Protein AF-A0A976II32-F1 (afdb_monomer_lite)

Sequence (101 aa):
MGADDDGDDIPVDDIVGMTNVDEITEYLEIMVVAANESGFPRNMRKAQREVTLHEVDLRRIKLGADPPVKLEPLRVVLVENAVPFLTKSRQYSTLKKEIPR

Structure (mmCIF, N/CA/C/O backbone):
data_AF-A0A976II32-F1
#
_entry.id   AF-A0A976II32-F1
#
loop_
_atom_site.group_PDB
_atom_site.id
_atom_site.type_symbol
_atom_site.label_atom_id
_atom_site.label_alt_id
_atom_site.label_comp_id
_atom_site.label_asym_id
_atom_site.label_entity_id
_atom_site.label_seq_id
_atom_site.pdbx_PDB_ins_code
_atom_site.Cartn_x
_atom_site.Cartn_y
_atom_site.Cartn_z
_atom_site.occupancy
_atom_site.B_iso_or_equiv
_atom_site.auth_seq_id
_atom_site.auth_comp_id
_atom_site.auth_asym_id
_atom_site.auth_atom_id
_atom_site.pdbx_PDB_model_num
ATOM 1 N N . MET A 1 1 ? 37.612 15.405 -10.297 1.00 40.19 1 MET A N 1
ATOM 2 C CA . MET A 1 1 ? 37.200 15.757 -8.924 1.00 40.19 1 MET A CA 1
ATOM 3 C C . MET A 1 1 ? 36.110 16.796 -9.082 1.00 40.19 1 MET A C 1
ATOM 5 O O . MET A 1 1 ? 36.380 17.817 -9.697 1.00 40.19 1 MET A O 1
ATOM 9 N N . GLY A 1 2 ? 34.889 16.459 -8.685 1.00 35.09 2 GLY A N 1
ATOM 10 C CA . GLY A 1 2 ? 33.670 17.214 -8.975 1.00 35.09 2 GLY A CA 1
ATOM 11 C C . GLY A 1 2 ? 32.517 16.226 -8.952 1.00 35.09 2 GLY A C 1
ATOM 12 O O . GLY A 1 2 ? 32.309 15.515 -9.929 1.00 35.09 2 GLY A O 1
ATOM 13 N N . ALA A 1 3 ? 31.950 16.059 -7.763 1.00 50.06 3 ALA A N 1
ATOM 14 C CA . ALA A 1 3 ? 30.787 15.241 -7.493 1.00 50.06 3 ALA A CA 1
ATOM 15 C C . ALA A 1 3 ? 29.568 16.133 -7.701 1.00 50.06 3 ALA A C 1
ATOM 17 O O . ALA A 1 3 ? 29.403 17.077 -6.935 1.00 50.06 3 ALA A O 1
ATOM 18 N N . ASP A 1 4 ? 28.761 15.823 -8.706 1.00 40.47 4 ASP A N 1
ATOM 19 C CA . ASP A 1 4 ? 27.395 16.321 -8.803 1.00 40.47 4 ASP A CA 1
ATOM 20 C C . ASP A 1 4 ? 26.519 15.092 -8.539 1.00 40.47 4 ASP A C 1
ATOM 22 O O . ASP A 1 4 ? 26.114 14.350 -9.433 1.00 40.47 4 ASP A O 1
ATOM 26 N N . ASP A 1 5 ? 26.421 14.780 -7.246 1.00 49.22 5 ASP A N 1
ATOM 27 C CA . ASP A 1 5 ? 25.368 13.946 -6.684 1.00 49.22 5 ASP A CA 1
ATOM 28 C C . ASP A 1 5 ? 24.089 14.772 -6.828 1.00 49.22 5 ASP A C 1
ATOM 30 O O . ASP A 1 5 ? 23.748 15.563 -5.949 1.00 49.22 5 ASP A O 1
ATOM 34 N N . ASP A 1 6 ? 23.450 14.669 -7.997 1.00 45.31 6 ASP A N 1
ATOM 35 C CA . ASP A 1 6 ? 22.078 15.123 -8.221 1.00 45.31 6 ASP A CA 1
ATOM 36 C C . ASP A 1 6 ? 21.167 14.201 -7.402 1.00 45.31 6 ASP A C 1
ATOM 38 O O . ASP A 1 6 ? 20.459 13.344 -7.936 1.00 45.31 6 ASP A O 1
ATOM 42 N N . GLY A 1 7 ? 21.254 14.318 -6.076 1.00 47.19 7 GLY A N 1
ATOM 43 C CA . GLY A 1 7 ? 20.249 13.786 -5.185 1.00 47.19 7 GLY A CA 1
ATOM 44 C C . GLY A 1 7 ? 18.934 14.384 -5.647 1.00 47.19 7 GLY A C 1
ATOM 45 O O . GLY A 1 7 ? 18.744 15.597 -5.556 1.00 47.19 7 GLY A O 1
ATOM 46 N N . ASP A 1 8 ? 18.070 13.545 -6.217 1.00 50.38 8 ASP A N 1
ATOM 47 C CA . ASP A 1 8 ? 16.680 13.888 -6.456 1.00 50.38 8 ASP A CA 1
ATOM 48 C C . ASP A 1 8 ? 16.103 14.229 -5.074 1.00 50.38 8 ASP A C 1
ATOM 50 O O . ASP A 1 8 ? 15.689 13.341 -4.326 1.00 50.38 8 ASP A O 1
ATOM 54 N N . ASP A 1 9 ? 16.171 15.511 -4.705 1.00 54.44 9 ASP A N 1
ATOM 55 C CA . ASP A 1 9 ? 15.637 16.110 -3.481 1.00 54.44 9 ASP A CA 1
ATOM 56 C C . ASP A 1 9 ? 14.104 16.094 -3.601 1.00 54.44 9 ASP A C 1
ATOM 58 O O . ASP A 1 9 ? 13.423 17.115 -3.709 1.00 54.44 9 ASP A O 1
ATOM 62 N N . ILE A 1 10 ? 13.551 14.883 -3.673 1.00 49.53 10 ILE A N 1
ATOM 63 C CA . ILE A 1 10 ? 12.127 14.618 -3.585 1.00 49.53 10 ILE A CA 1
ATOM 64 C C . ILE A 1 10 ? 11.757 15.037 -2.164 1.00 49.53 10 ILE A C 1
ATOM 66 O O . ILE A 1 10 ? 12.305 14.470 -1.209 1.00 49.53 10 ILE A O 1
ATOM 70 N N . PRO A 1 11 ? 10.864 16.030 -1.992 1.00 50.75 11 PRO A N 1
ATOM 71 C CA . PRO A 1 11 ? 10.385 16.397 -0.672 1.00 50.75 11 PRO A CA 1
ATOM 72 C C . PRO A 1 11 ? 9.949 15.125 0.054 1.00 50.75 11 PRO A C 1
ATOM 74 O O . PRO A 1 11 ? 9.257 14.293 -0.526 1.00 50.75 11 PRO A O 1
ATOM 77 N N . VAL A 1 12 ? 10.363 14.947 1.309 1.00 52.00 12 VAL A N 1
ATOM 78 C CA . VAL A 1 12 ? 10.092 13.713 2.075 1.00 52.00 12 VAL A CA 1
ATOM 79 C C . VAL A 1 12 ? 8.585 13.399 2.119 1.00 52.00 12 VAL A C 1
ATOM 81 O O . VAL A 1 12 ? 8.188 12.237 2.143 1.00 52.00 12 VAL A O 1
ATOM 84 N N . ASP A 1 13 ? 7.759 14.446 2.029 1.00 48.81 13 ASP A N 1
ATOM 85 C CA . ASP A 1 13 ? 6.295 14.390 1.976 1.00 48.81 13 ASP A CA 1
ATOM 86 C C . ASP A 1 13 ? 5.719 14.026 0.586 1.00 48.81 13 ASP A C 1
ATOM 88 O O . ASP A 1 13 ? 4.579 13.571 0.499 1.00 48.81 13 ASP A O 1
ATOM 92 N N . ASP A 1 14 ? 6.496 14.186 -0.492 1.00 44.12 14 ASP A N 1
ATOM 93 C CA . ASP A 1 14 ? 6.168 13.807 -1.879 1.00 44.12 14 ASP A CA 1
ATOM 94 C C . ASP A 1 14 ? 6.741 12.434 -2.268 1.00 44.12 14 ASP A C 1
ATOM 96 O O . ASP A 1 14 ? 6.582 11.984 -3.408 1.00 44.12 14 ASP A O 1
ATOM 100 N N . ILE A 1 15 ? 7.354 11.708 -1.323 1.00 50.09 15 ILE A N 1
ATOM 101 C CA . ILE A 1 15 ? 7.636 10.285 -1.512 1.00 50.09 15 ILE A CA 1
ATOM 102 C C . ILE A 1 15 ? 6.288 9.564 -1.582 1.00 50.09 15 ILE A C 1
ATOM 104 O O . ILE A 1 15 ? 5.685 9.181 -0.575 1.00 50.09 15 ILE A O 1
ATOM 108 N N . VAL A 1 16 ? 5.803 9.382 -2.812 1.00 52.84 16 VAL A N 1
ATOM 109 C CA . VAL A 1 16 ? 4.632 8.575 -3.133 1.00 52.84 16 VAL A CA 1
ATOM 110 C C . VAL A 1 16 ? 4.808 7.214 -2.467 1.00 52.84 16 VAL A C 1
ATOM 112 O O . VAL A 1 16 ? 5.592 6.380 -2.915 1.00 52.84 16 VAL A O 1
ATOM 115 N N . GLY A 1 17 ? 4.054 6.982 -1.392 1.00 53.16 17 GLY A N 1
ATOM 116 C CA . GLY A 1 17 ? 3.893 5.648 -0.848 1.00 53.16 17 GLY A CA 1
ATOM 117 C C . GLY A 1 17 ? 4.450 5.342 0.531 1.00 53.16 17 GLY A C 1
ATOM 118 O O . GLY A 1 17 ? 4.537 4.156 0.852 1.00 53.16 17 GLY A O 1
ATOM 119 N N . MET A 1 18 ? 4.750 6.335 1.367 1.00 55.91 18 MET A N 1
ATOM 120 C CA . MET A 1 18 ? 4.814 6.071 2.804 1.00 55.91 18 MET A CA 1
ATOM 121 C C . MET A 1 18 ? 3.401 5.961 3.376 1.00 55.91 18 MET A C 1
ATOM 123 O O . MET A 1 18 ? 2.575 6.866 3.268 1.00 55.91 18 MET A O 1
ATOM 127 N N . THR A 1 19 ? 3.111 4.801 3.953 1.00 64.50 19 THR A N 1
ATOM 128 C CA . THR A 1 19 ? 1.841 4.548 4.620 1.00 64.50 19 THR A CA 1
ATOM 129 C C . THR A 1 19 ? 1.940 5.044 6.059 1.00 64.50 19 THR A C 1
ATOM 131 O O . THR A 1 19 ? 2.737 4.521 6.836 1.00 64.50 19 THR A O 1
ATOM 134 N N . ASN A 1 20 ? 1.141 6.050 6.414 1.00 77.81 20 ASN A N 1
ATOM 135 C CA . ASN A 1 20 ? 1.072 6.555 7.779 1.00 77.81 20 ASN A CA 1
ATOM 136 C C . ASN A 1 20 ? 0.212 5.613 8.640 1.00 77.81 20 ASN A C 1
ATOM 138 O O . ASN A 1 20 ? -0.992 5.466 8.419 1.00 77.81 20 ASN A O 1
ATOM 142 N N . VAL A 1 21 ? 0.848 4.952 9.608 1.00 82.50 21 VAL A N 1
ATOM 143 C 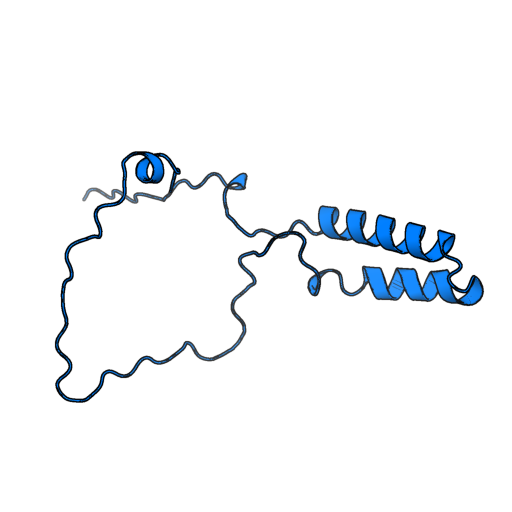CA . VAL A 1 21 ? 0.203 3.981 10.506 1.00 82.50 21 VAL A CA 1
ATOM 144 C C . VAL A 1 21 ? -0.880 4.651 11.355 1.00 82.50 21 VAL A C 1
ATOM 146 O O . VAL A 1 21 ? -1.928 4.045 11.593 1.00 82.50 21 VAL A O 1
ATOM 149 N N . ASP A 1 22 ? -0.673 5.907 11.755 1.00 86.19 22 ASP A N 1
ATOM 150 C CA . ASP A 1 22 ? -1.636 6.656 12.564 1.00 86.19 22 ASP A CA 1
ATOM 151 C C . ASP A 1 22 ? -2.903 6.967 11.757 1.00 86.19 22 ASP A C 1
ATOM 153 O O . ASP A 1 22 ? -4.012 6.760 12.250 1.00 86.19 22 ASP A O 1
ATOM 157 N N . GLU A 1 23 ? -2.752 7.347 10.482 1.00 86.88 23 GLU A N 1
ATOM 158 C CA . GLU A 1 23 ? -3.889 7.557 9.573 1.00 86.88 23 GLU A CA 1
ATOM 159 C C . GLU A 1 23 ? -4.690 6.267 9.365 1.00 86.88 23 GLU A C 1
ATOM 161 O O . GLU A 1 23 ? -5.920 6.289 9.412 1.00 86.88 23 GLU A O 1
ATOM 166 N N . ILE A 1 24 ? -4.026 5.119 9.164 1.00 87.81 24 ILE A N 1
ATOM 167 C CA . ILE A 1 24 ? -4.740 3.834 9.055 1.00 87.81 24 ILE A CA 1
ATOM 168 C C . ILE A 1 24 ? -5.507 3.549 10.339 1.00 87.81 24 ILE A C 1
ATOM 170 O O . ILE A 1 24 ? -6.675 3.164 10.283 1.00 87.81 24 ILE A O 1
ATOM 174 N N . THR A 1 25 ? -4.857 3.724 11.486 1.00 90.94 25 THR A N 1
ATOM 175 C CA . THR A 1 25 ? -5.454 3.449 12.793 1.00 90.94 25 THR A CA 1
ATOM 176 C C . THR A 1 25 ? -6.711 4.293 13.002 1.00 90.94 25 THR A C 1
ATOM 178 O O . THR A 1 25 ? -7.746 3.753 13.393 1.00 90.94 25 THR A O 1
ATOM 181 N N . GLU A 1 26 ? -6.667 5.582 12.658 1.00 92.19 26 GLU A N 1
ATOM 182 C CA . GLU A 1 26 ? -7.825 6.479 12.719 1.00 92.19 26 GLU A CA 1
ATOM 183 C C . GLU A 1 26 ? -8.980 5.987 11.830 1.00 92.19 26 GLU A C 1
ATOM 185 O O . GLU A 1 26 ? -10.118 5.862 12.292 1.00 92.19 26 GLU A O 1
ATOM 190 N N . TYR A 1 27 ? -8.694 5.617 10.579 1.00 91.06 27 TYR A N 1
ATOM 191 C CA . TYR A 1 27 ? -9.708 5.074 9.670 1.00 91.06 27 TYR A CA 1
ATOM 192 C C . TYR A 1 27 ? -10.318 3.760 10.174 1.00 91.06 27 TYR A C 1
ATOM 194 O O . TYR A 1 27 ? -11.530 3.551 10.060 1.00 91.06 27 TYR A O 1
ATOM 202 N N . LEU A 1 28 ? -9.505 2.869 10.744 1.00 92.69 28 LEU A N 1
ATOM 203 C CA . LEU A 1 28 ? -9.981 1.603 11.298 1.00 92.69 28 LEU A CA 1
ATOM 204 C C . LEU A 1 28 ? -10.889 1.819 12.513 1.00 92.69 28 LEU A C 1
ATOM 206 O O . LEU A 1 28 ? -11.908 1.138 12.633 1.00 92.69 28 LEU A O 1
ATOM 210 N N . GLU A 1 29 ? -10.584 2.788 13.375 1.00 94.12 29 GLU A N 1
ATOM 211 C CA . GLU A 1 29 ? -11.453 3.147 14.502 1.00 94.12 29 GLU A CA 1
ATOM 212 C C . GLU A 1 29 ? -12.810 3.673 14.028 1.00 94.12 29 GLU A C 1
ATOM 214 O O . GLU A 1 29 ? -13.850 3.237 14.530 1.00 94.12 29 GLU A O 1
ATOM 219 N N . ILE A 1 30 ? -12.827 4.532 13.001 1.00 94.69 30 ILE A N 1
ATOM 220 C CA . ILE A 1 30 ? -14.072 5.014 12.381 1.00 94.69 30 ILE A CA 1
ATOM 221 C C . ILE A 1 30 ? -14.908 3.830 11.869 1.00 94.69 30 ILE A C 1
ATOM 223 O O . ILE A 1 30 ? -16.116 3.763 12.112 1.00 94.69 30 ILE A O 1
ATOM 227 N N . MET 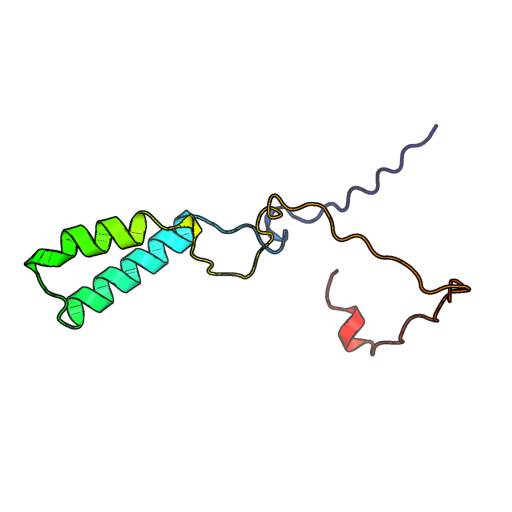A 1 31 ? -14.275 2.851 11.215 1.00 92.31 31 MET A N 1
ATOM 228 C CA . MET A 1 31 ? -14.959 1.649 10.728 1.00 92.31 31 MET A CA 1
ATOM 229 C C . MET A 1 31 ? -15.508 0.773 11.862 1.00 92.31 31 MET A C 1
ATOM 231 O O . MET A 1 31 ? -16.617 0.243 11.749 1.00 92.31 31 MET A O 1
ATOM 235 N N . VAL A 1 32 ? -14.765 0.622 12.963 1.00 94.25 32 VAL A N 1
ATOM 236 C CA . VAL A 1 32 ? -15.217 -0.126 14.147 1.00 94.25 32 VAL A CA 1
ATOM 237 C C . VAL A 1 32 ? -16.435 0.551 14.777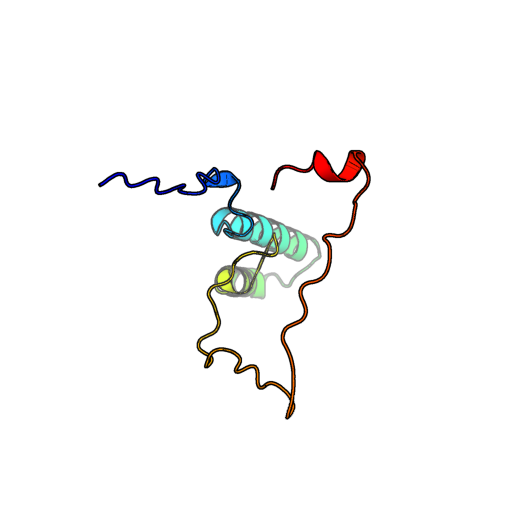 1.00 94.25 32 VAL A C 1
ATOM 239 O O . VAL A 1 32 ? -17.406 -0.130 15.120 1.00 94.25 32 VAL A O 1
ATOM 242 N N . VAL A 1 33 ? -16.425 1.880 14.900 1.00 95.56 33 VAL A N 1
ATOM 243 C CA . VAL A 1 33 ? -17.574 2.651 15.398 1.00 95.56 33 VAL A CA 1
ATOM 244 C C . VAL A 1 33 ? -18.788 2.448 14.492 1.00 95.56 33 VAL A C 1
ATOM 246 O O . VAL A 1 33 ? -19.839 2.029 14.980 1.00 95.56 33 VAL A O 1
ATOM 249 N N . ALA A 1 34 ? -18.630 2.612 13.177 1.00 96.00 34 ALA A N 1
ATOM 250 C CA . ALA A 1 34 ? -19.716 2.423 12.215 1.00 96.00 34 ALA A CA 1
ATOM 251 C C . ALA A 1 34 ? -20.304 0.997 12.255 1.00 96.00 34 ALA A C 1
ATOM 253 O O . ALA A 1 34 ? -21.524 0.810 12.202 1.00 96.00 34 ALA A O 1
ATOM 254 N N . ALA A 1 35 ? -19.463 -0.031 12.412 1.00 93.69 35 ALA A N 1
ATOM 255 C CA . ALA A 1 35 ? -19.919 -1.413 12.565 1.00 93.69 35 ALA A CA 1
ATOM 256 C C . ALA A 1 35 ? -20.729 -1.614 13.860 1.00 93.69 35 ALA A C 1
ATOM 258 O O . ALA A 1 35 ? -21.762 -2.290 13.868 1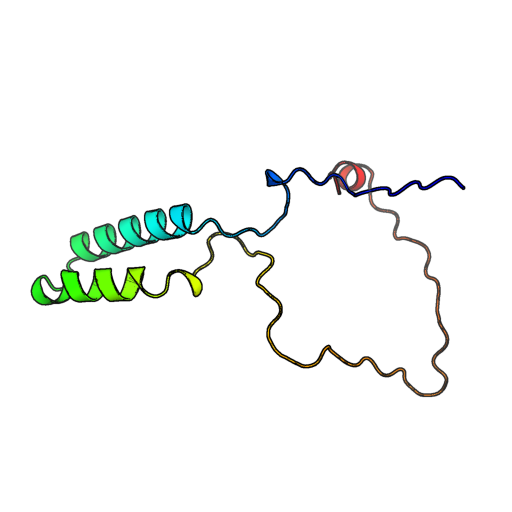.00 93.69 35 ALA A O 1
ATOM 259 N N . ASN A 1 36 ? -20.294 -0.993 14.958 1.00 94.50 36 ASN A N 1
ATOM 260 C CA . ASN A 1 36 ? -20.990 -1.051 16.241 1.00 94.50 36 ASN A CA 1
ATOM 261 C C . ASN A 1 36 ? -22.360 -0.365 16.202 1.00 94.50 36 ASN A C 1
ATOM 263 O O . ASN A 1 36 ? -23.305 -0.867 16.823 1.00 94.50 36 ASN A O 1
ATOM 267 N N . GLU A 1 37 ? -22.468 0.754 15.489 1.00 95.75 37 GLU A N 1
ATOM 268 C CA . GLU A 1 37 ? -23.724 1.471 15.242 1.00 95.75 37 GLU A CA 1
ATOM 269 C C . GLU A 1 37 ? -24.663 0.671 14.333 1.00 95.75 37 GLU A C 1
ATOM 271 O O . GLU A 1 37 ? -25.864 0.612 14.586 1.00 95.75 37 GLU A O 1
ATOM 276 N N . SER A 1 38 ? -24.104 -0.057 13.363 1.00 95.38 38 SER A N 1
ATOM 277 C CA . SER A 1 38 ? -24.842 -0.940 12.446 1.00 95.38 38 SER A CA 1
ATOM 278 C C . SER A 1 38 ? -25.351 -2.239 13.093 1.00 95.38 38 SER A C 1
ATOM 280 O O . SER A 1 38 ? -25.940 -3.080 12.418 1.00 95.38 38 SER A O 1
ATOM 282 N N . GLY A 1 39 ? -25.140 -2.425 14.401 1.00 95.25 39 GLY A N 1
ATOM 283 C CA . GLY A 1 39 ? -25.690 -3.553 15.155 1.00 95.25 39 GLY A CA 1
ATOM 284 C C . GLY A 1 39 ? -24.723 -4.709 15.410 1.00 95.25 39 GLY A C 1
ATOM 285 O O . GLY A 1 39 ? -25.176 -5.793 15.778 1.00 95.25 39 GLY A O 1
ATOM 286 N N . PHE A 1 40 ? -23.406 -4.506 15.280 1.00 93.81 40 PHE A N 1
ATOM 287 C CA . PHE A 1 40 ? -22.434 -5.559 15.591 1.00 93.81 40 PHE A CA 1
ATOM 288 C C . PHE A 1 40 ? -22.595 -6.090 17.039 1.00 93.81 40 PHE A C 1
ATOM 290 O O . PHE A 1 40 ? -22.783 -5.280 17.970 1.00 93.81 40 PHE A O 1
ATOM 297 N N . PRO A 1 41 ? -22.512 -7.425 17.260 1.00 96.06 41 PRO A N 1
ATOM 298 C CA . PRO A 1 41 ? -22.769 -8.054 18.556 1.00 96.06 41 PRO A CA 1
ATOM 299 C C . PRO A 1 41 ? -21.942 -7.459 19.700 1.00 96.06 41 PRO A C 1
ATOM 301 O O . PRO A 1 41 ? -20.711 -7.474 19.678 1.00 96.06 41 PRO A O 1
ATOM 304 N N . ARG A 1 42 ? -22.624 -6.955 20.742 1.00 93.62 42 ARG A N 1
ATOM 305 C CA . ARG A 1 42 ? -21.998 -6.245 21.879 1.00 93.62 42 ARG A CA 1
ATOM 306 C C . ARG A 1 42 ? -20.929 -7.064 22.600 1.00 93.62 42 ARG A C 1
ATOM 308 O O . ARG A 1 42 ? -19.903 -6.514 22.986 1.00 93.62 42 ARG A O 1
ATOM 315 N N . ASN A 1 43 ? -21.157 -8.364 22.747 1.00 95.75 43 ASN A N 1
ATOM 316 C CA . ASN A 1 43 ? -20.232 -9.301 23.383 1.00 95.75 43 ASN A CA 1
ATOM 317 C C . ASN A 1 43 ? -18.926 -9.494 22.593 1.00 95.75 43 ASN A C 1
ATOM 319 O O . ASN A 1 43 ? -17.928 -9.893 23.182 1.00 95.75 43 ASN A O 1
ATOM 323 N N . MET A 1 44 ? -18.919 -9.200 21.290 1.00 94.25 44 MET A N 1
ATOM 324 C CA . MET A 1 44 ? -17.764 -9.406 20.411 1.00 94.25 44 MET A CA 1
ATOM 325 C C . MET A 1 44 ? -17.022 -8.112 20.058 1.00 94.25 44 MET A C 1
ATOM 327 O O . MET A 1 44 ? -15.943 -8.182 19.483 1.00 94.25 44 MET A O 1
ATOM 331 N N . ARG A 1 45 ? -17.543 -6.932 20.421 1.00 93.94 45 ARG A N 1
ATOM 332 C CA . ARG A 1 45 ? -16.966 -5.628 20.021 1.00 93.94 45 ARG A CA 1
ATOM 333 C C . ARG A 1 45 ? -15.514 -5.447 20.443 1.00 93.94 45 ARG A C 1
ATOM 335 O O . ARG A 1 45 ? -14.714 -4.915 19.683 1.00 93.94 45 ARG A O 1
ATOM 342 N N . LYS A 1 46 ? -15.166 -5.909 21.650 1.00 94.25 46 LYS A N 1
ATOM 343 C CA . LYS A 1 46 ? -13.787 -5.839 22.150 1.00 94.25 46 LYS A CA 1
ATOM 344 C C . LYS A 1 46 ? -12.846 -6.658 21.263 1.00 94.25 46 LYS A C 1
ATOM 346 O O . LYS A 1 46 ? -11.845 -6.126 20.803 1.00 94.25 46 LYS A O 1
ATOM 351 N N . ALA A 1 47 ? -13.219 -7.908 20.986 1.00 93.94 47 ALA A N 1
ATOM 352 C CA . ALA A 1 47 ? -12.444 -8.803 20.133 1.00 93.94 47 ALA A CA 1
ATOM 353 C C . ALA A 1 47 ? -12.362 -8.282 18.690 1.00 93.94 47 ALA A C 1
ATOM 355 O O . ALA A 1 47 ? -11.300 -8.309 18.085 1.00 93.94 47 ALA A O 1
ATOM 356 N N . GLN A 1 48 ? -13.460 -7.740 18.156 1.00 93.00 48 GLN A N 1
ATOM 357 C CA . GLN A 1 48 ? -13.485 -7.122 16.832 1.00 93.00 48 GLN A CA 1
ATOM 358 C C . GLN A 1 48 ? -12.486 -5.967 16.732 1.00 93.00 48 GLN A C 1
ATOM 360 O O . GLN A 1 48 ? -11.693 -5.935 15.793 1.00 93.00 48 GLN A O 1
ATOM 365 N N . ARG A 1 49 ? -12.515 -5.027 17.688 1.00 93.62 49 ARG A N 1
ATOM 366 C CA . ARG A 1 49 ? -11.590 -3.888 17.705 1.00 93.62 49 ARG A CA 1
ATOM 367 C C . ARG A 1 49 ? -10.142 -4.358 17.804 1.00 93.62 49 ARG A C 1
ATOM 369 O O . ARG A 1 49 ? -9.305 -3.883 17.053 1.00 93.62 49 ARG A O 1
ATOM 376 N N . GLU A 1 50 ? -9.866 -5.299 18.702 1.00 93.94 50 GLU A N 1
ATOM 377 C CA . GLU A 1 50 ? -8.525 -5.849 18.912 1.00 93.94 50 GLU A CA 1
ATOM 378 C C . GLU A 1 50 ? -7.965 -6.501 17.643 1.00 93.94 50 GLU A C 1
ATOM 380 O O . GLU A 1 50 ? -6.872 -6.148 17.221 1.00 93.94 50 GLU A O 1
ATOM 385 N N . VAL A 1 51 ? -8.741 -7.363 16.979 1.00 91.25 51 VAL A N 1
ATOM 386 C CA . VAL A 1 51 ? -8.327 -7.998 15.716 1.00 91.25 51 VAL A CA 1
ATOM 387 C C . VAL A 1 51 ? -8.133 -6.959 14.611 1.00 91.25 51 VAL A C 1
ATOM 389 O O . VAL A 1 51 ? -7.134 -6.992 13.900 1.00 91.25 51 VAL A O 1
ATOM 392 N N . THR A 1 52 ? -9.056 -6.002 14.490 1.00 89.94 52 THR A N 1
ATOM 393 C CA . THR A 1 52 ? -8.999 -4.977 13.435 1.00 89.94 52 THR A CA 1
ATOM 394 C C . THR A 1 52 ? -7.752 -4.100 13.566 1.00 89.94 52 THR A C 1
ATOM 396 O O . THR A 1 52 ? -7.128 -3.782 12.561 1.00 89.94 52 THR A O 1
ATOM 399 N N . LEU A 1 53 ? -7.374 -3.737 14.795 1.00 90.31 53 LEU A N 1
ATOM 400 C CA . LEU A 1 53 ? -6.209 -2.896 15.086 1.00 90.31 53 LEU A CA 1
ATOM 401 C C . LEU A 1 53 ? -4.900 -3.681 15.241 1.00 90.31 53 LEU A C 1
ATOM 403 O O . LEU A 1 53 ? -3.850 -3.071 15.398 1.00 90.31 53 LEU A O 1
ATOM 407 N N . HIS A 1 54 ? -4.935 -5.012 15.236 1.00 89.50 54 HIS A N 1
ATOM 408 C CA . HIS A 1 54 ? -3.722 -5.829 15.245 1.00 89.50 54 HIS A CA 1
ATOM 409 C C . HIS A 1 54 ? -3.113 -5.948 13.837 1.00 89.50 54 HIS A C 1
ATOM 411 O O . HIS A 1 54 ? -1.899 -6.027 13.695 1.00 89.50 54 HIS A O 1
ATOM 417 N N . GLU A 1 55 ? -3.944 -5.929 12.792 1.00 81.56 55 GLU A N 1
ATOM 418 C CA . GLU A 1 55 ? -3.546 -6.128 11.389 1.00 81.56 55 GLU A CA 1
ATOM 419 C C . GLU A 1 55 ? -3.464 -4.806 10.600 1.00 81.56 55 GLU A C 1
ATOM 421 O O . GLU A 1 55 ? -3.958 -4.692 9.473 1.00 81.56 55 GLU A O 1
ATOM 426 N N . VAL A 1 56 ? -2.883 -3.766 11.207 1.00 82.31 56 VAL A N 1
ATOM 427 C CA . VAL A 1 56 ? -2.761 -2.429 10.584 1.00 82.31 56 VAL A CA 1
ATOM 428 C C . VAL A 1 56 ? -1.842 -2.468 9.361 1.00 82.31 56 VAL A C 1
ATOM 430 O O . VAL A 1 56 ? -2.096 -1.788 8.371 1.00 82.31 56 VAL A O 1
ATOM 433 N N . ASP A 1 57 ? -0.815 -3.313 9.401 1.00 77.19 57 ASP A N 1
ATOM 434 C CA . ASP A 1 57 ? 0.187 -3.508 8.350 1.00 77.19 57 ASP A CA 1
ATOM 435 C C . ASP A 1 57 ? -0.368 -4.163 7.072 1.00 77.19 57 ASP A C 1
ATOM 437 O O . ASP A 1 57 ? 0.217 -4.022 5.998 1.00 77.19 57 ASP A O 1
ATOM 441 N N . LEU A 1 58 ? -1.521 -4.835 7.155 1.00 80.44 58 LEU A N 1
ATOM 442 C CA . LEU A 1 58 ? -2.220 -5.399 5.996 1.00 80.44 58 LEU A CA 1
ATOM 443 C C . LEU A 1 58 ? -3.065 -4.365 5.236 1.00 80.44 58 LEU A C 1
ATOM 445 O O . LEU A 1 58 ? -3.603 -4.665 4.164 1.00 80.44 58 LEU A O 1
ATOM 449 N N . ARG A 1 59 ? -3.252 -3.166 5.793 1.00 79.00 59 ARG A N 1
ATOM 450 C CA . ARG A 1 59 ? -4.174 -2.149 5.277 1.00 79.00 59 ARG A CA 1
ATOM 451 C C . ARG A 1 59 ? -3.399 -1.000 4.644 1.00 79.00 59 ARG A C 1
ATOM 453 O O . ARG A 1 59 ? -2.309 -0.650 5.071 1.00 79.00 59 ARG A O 1
ATOM 460 N N . ARG A 1 60 ? -3.981 -0.393 3.608 1.00 78.38 60 ARG A N 1
ATOM 461 C CA . ARG A 1 60 ? -3.391 0.744 2.888 1.00 78.38 60 ARG A CA 1
ATOM 462 C C . ARG A 1 60 ? -4.471 1.765 2.570 1.00 78.38 60 ARG A C 1
ATOM 464 O O . ARG A 1 60 ? -5.497 1.399 2.001 1.00 78.38 60 ARG A O 1
ATOM 471 N N . ILE A 1 61 ? -4.227 3.032 2.905 1.00 79.38 61 ILE A N 1
ATOM 472 C CA . ILE A 1 61 ? -5.077 4.158 2.473 1.00 79.38 61 ILE A CA 1
ATOM 473 C C . ILE A 1 61 ? -4.662 4.628 1.075 1.00 79.38 61 ILE A C 1
ATOM 475 O O . ILE A 1 61 ? -5.505 4.947 0.239 1.00 79.38 61 ILE A O 1
ATOM 479 N N . LYS A 1 62 ? -3.355 4.629 0.802 1.00 73.12 62 LYS A N 1
ATOM 480 C CA . LYS A 1 62 ? -2.769 4.950 -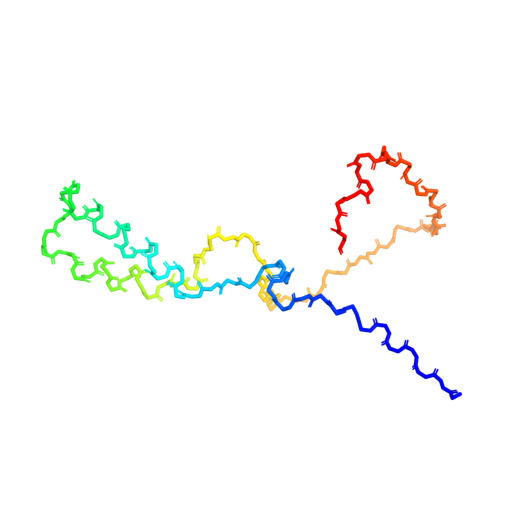0.500 1.00 73.12 62 LYS A CA 1
ATOM 481 C C . LYS A 1 62 ? -1.933 3.757 -0.961 1.00 73.12 62 LYS A C 1
ATOM 483 O O . LYS A 1 62 ? -1.256 3.130 -0.150 1.00 73.12 62 LYS A O 1
ATOM 488 N N . LEU A 1 63 ? -1.994 3.426 -2.253 1.00 68.31 63 LEU A N 1
ATOM 489 C CA . LEU A 1 63 ? -1.042 2.491 -2.863 1.00 68.31 63 LEU A CA 1
ATOM 490 C C . LEU A 1 63 ? 0.356 3.091 -2.709 1.00 68.31 63 LEU A C 1
ATOM 492 O O . LEU A 1 63 ? 0.583 4.211 -3.166 1.00 68.31 63 LEU A O 1
ATOM 496 N N . GLY A 1 64 ? 1.246 2.376 -2.022 1.00 64.81 64 GLY A N 1
ATOM 497 C CA . GLY A 1 64 ? 2.549 2.899 -1.641 1.00 64.81 64 GLY A CA 1
ATOM 498 C C . GLY A 1 64 ? 3.722 1.992 -1.975 1.00 64.81 64 GLY A C 1
ATOM 499 O O . GLY A 1 64 ? 3.554 0.929 -2.572 1.00 64.81 64 GLY A O 1
ATOM 500 N N . ALA A 1 65 ? 4.918 2.443 -1.598 1.00 62.56 65 ALA A N 1
ATOM 501 C CA . ALA A 1 65 ? 6.161 1.706 -1.738 1.00 62.56 65 ALA A CA 1
ATOM 502 C C . ALA A 1 65 ? 6.229 0.673 -0.615 1.00 62.56 65 ALA A C 1
ATOM 504 O O . ALA A 1 65 ? 6.960 0.822 0.364 1.00 62.56 65 ALA A O 1
ATOM 505 N N . ASP A 1 66 ? 5.407 -0.368 -0.735 1.00 70.44 66 ASP A N 1
ATOM 506 C CA . ASP A 1 66 ? 5.547 -1.518 0.138 1.00 70.44 66 ASP A CA 1
ATOM 507 C C . ASP A 1 66 ? 6.968 -2.054 0.035 1.00 70.44 66 ASP A C 1
ATOM 509 O O . ASP A 1 66 ? 7.536 -2.089 -1.067 1.00 70.44 66 ASP A O 1
ATOM 513 N N . PRO A 1 67 ? 7.551 -2.491 1.161 1.00 69.88 67 PRO A N 1
ATOM 514 C CA . PRO A 1 67 ? 8.860 -3.098 1.114 1.00 69.88 67 PRO A CA 1
ATOM 515 C C . PRO A 1 67 ? 8.827 -4.251 0.104 1.00 69.88 67 PRO A C 1
ATOM 517 O O . PRO A 1 67 ? 7.848 -5.009 0.058 1.00 69.88 67 PRO A O 1
ATOM 520 N N . PRO A 1 68 ? 9.879 -4.395 -0.718 1.00 72.31 68 PRO A N 1
ATOM 521 C CA . PRO A 1 68 ? 9.944 -5.482 -1.671 1.00 72.31 68 PRO A CA 1
ATOM 522 C C . PRO A 1 68 ? 9.758 -6.799 -0.923 1.00 72.31 68 PRO A C 1
ATOM 524 O O . PRO A 1 68 ? 10.362 -7.046 0.126 1.00 72.31 68 PRO A O 1
ATOM 527 N N . VAL A 1 69 ? 8.890 -7.649 -1.462 1.00 79.44 69 VAL A N 1
ATOM 528 C CA . VAL A 1 69 ? 8.687 -8.989 -0.918 1.00 79.44 69 VAL A CA 1
ATOM 529 C C . VAL A 1 69 ? 10.033 -9.719 -0.955 1.00 79.44 69 VAL A C 1
ATOM 531 O O . VAL A 1 69 ? 10.819 -9.520 -1.882 1.00 79.44 69 VAL A O 1
ATOM 534 N N . LYS A 1 70 ? 10.309 -10.568 0.043 1.00 83.25 70 LYS A N 1
ATOM 535 C CA . LYS A 1 70 ? 11.533 -11.388 0.138 1.00 83.25 70 LYS A CA 1
ATOM 536 C C . LYS A 1 70 ? 11.555 -12.504 -0.917 1.00 83.25 70 LYS A C 1
ATOM 538 O O . LYS A 1 70 ? 11.553 -13.687 -0.587 1.00 83.25 70 LYS A O 1
ATOM 543 N N . LEU A 1 71 ? 11.521 -12.121 -2.182 1.00 86.12 71 LEU A N 1
ATOM 544 C CA . LEU A 1 71 ? 11.602 -12.991 -3.342 1.00 86.12 71 LEU A CA 1
ATOM 545 C C . LEU A 1 71 ? 12.901 -12.687 -4.078 1.00 86.12 71 LEU A C 1
ATOM 547 O O . LEU A 1 71 ? 13.420 -11.570 -4.013 1.00 86.12 71 LEU A O 1
ATOM 551 N N . GLU A 1 72 ? 13.429 -13.684 -4.785 1.00 87.00 72 GLU A N 1
ATOM 552 C CA . GLU A 1 72 ? 14.516 -13.419 -5.719 1.00 87.00 72 GLU A CA 1
ATOM 553 C C . GLU A 1 72 ? 14.056 -12.375 -6.750 1.00 87.00 72 GLU A C 1
ATOM 555 O O . GLU A 1 72 ? 12.918 -12.453 -7.232 1.00 87.00 72 GLU A O 1
ATOM 560 N N . PRO A 1 73 ? 14.907 -11.395 -7.101 1.00 87.94 73 PRO A N 1
ATOM 561 C CA . PRO A 1 73 ? 14.574 -10.424 -8.129 1.00 87.94 73 PRO A CA 1
ATOM 562 C C . PRO A 1 73 ? 14.173 -11.103 -9.439 1.00 87.94 73 PRO A C 1
ATOM 564 O O . PRO A 1 73 ? 14.747 -12.123 -9.835 1.00 87.94 73 PRO A O 1
ATOM 567 N N . LEU A 1 74 ? 13.214 -10.502 -10.145 1.00 89.38 74 LEU A N 1
ATOM 568 C CA . LEU A 1 74 ? 12.787 -10.984 -11.453 1.00 89.38 74 LEU A CA 1
ATOM 569 C C . LEU A 1 74 ? 13.989 -11.066 -12.404 1.00 89.38 74 LEU A C 1
ATOM 571 O O . LEU A 1 74 ? 14.629 -10.059 -12.711 1.00 89.38 74 LEU A O 1
ATOM 575 N N . ARG A 1 75 ? 14.257 -12.265 -12.925 1.00 92.31 75 ARG A N 1
ATOM 576 C CA . ARG A 1 75 ? 15.267 -12.471 -13.963 1.00 92.31 75 ARG A CA 1
ATOM 577 C C . ARG A 1 75 ? 14.633 -12.310 -15.340 1.00 92.31 75 ARG A C 1
ATOM 579 O O . ARG A 1 75 ? 13.820 -13.132 -15.752 1.00 92.31 75 ARG A O 1
ATOM 586 N N . VAL A 1 76 ? 15.042 -11.274 -16.066 1.00 93.56 76 VAL A N 1
ATOM 587 C CA . VAL A 1 76 ? 14.645 -11.065 -17.463 1.00 93.56 76 VAL A CA 1
ATOM 588 C C . VAL A 1 76 ? 15.667 -11.740 -18.372 1.00 93.56 76 VAL A C 1
ATOM 590 O O . VAL A 1 76 ? 16.858 -11.445 -18.298 1.00 93.56 76 VAL A O 1
ATOM 593 N N . VAL A 1 77 ? 15.202 -12.652 -19.225 1.00 94.75 77 VAL A N 1
ATOM 594 C CA . VAL A 1 77 ? 16.031 -13.331 -20.229 1.00 94.75 77 VAL A CA 1
ATOM 595 C C . VAL A 1 77 ? 15.599 -12.851 -21.606 1.00 94.75 77 VAL A C 1
ATOM 597 O O . VAL A 1 77 ? 14.413 -12.865 -21.933 1.00 94.75 77 VAL A O 1
ATOM 600 N N . LEU A 1 78 ? 16.563 -12.400 -22.402 1.00 94.12 78 LEU A N 1
ATOM 601 C CA . LEU A 1 78 ? 16.314 -12.004 -23.781 1.00 94.12 78 LEU A CA 1
ATOM 602 C C . LEU A 1 78 ? 16.188 -13.249 -24.662 1.00 94.12 78 LEU A C 1
ATOM 604 O O . LEU A 1 78 ? 16.902 -14.231 -24.467 1.00 94.12 78 LEU A O 1
ATOM 608 N N . VAL A 1 79 ? 15.291 -13.191 -25.647 1.00 95.88 79 VAL A N 1
ATOM 609 C CA . VAL A 1 79 ? 15.229 -14.210 -26.701 1.00 95.88 79 VAL A CA 1
ATOM 610 C C . VAL A 1 79 ? 16.538 -14.239 -27.491 1.00 95.88 79 VAL A C 1
ATOM 612 O O . VAL A 1 79 ? 17.258 -13.239 -27.564 1.00 95.88 79 VAL A O 1
ATOM 615 N N . GLU A 1 80 ? 16.851 -15.387 -28.086 1.00 96.12 80 GLU A N 1
ATOM 616 C CA . GLU A 1 80 ? 18.061 -15.544 -28.891 1.00 96.12 80 GLU A CA 1
ATOM 617 C C . GLU A 1 80 ? 18.106 -14.497 -30.017 1.00 96.12 80 GLU A C 1
ATOM 619 O O . GLU A 1 80 ? 17.097 -14.224 -30.670 1.00 96.12 80 GLU A O 1
ATOM 624 N N . ASN A 1 81 ? 19.281 -13.898 -30.233 1.00 95.69 81 ASN A N 1
ATOM 625 C CA . ASN A 1 81 ? 19.515 -12.826 -31.210 1.00 95.69 81 ASN A CA 1
ATOM 626 C C . ASN A 1 81 ? 18.731 -11.521 -30.965 1.00 95.69 81 ASN A C 1
ATOM 628 O O . ASN A 1 81 ? 18.596 -10.706 -31.879 1.00 95.69 81 ASN A O 1
ATOM 632 N N . ALA A 1 82 ? 18.233 -11.279 -29.748 1.00 95.38 82 ALA A N 1
ATOM 633 C CA . ALA A 1 82 ? 17.675 -9.978 -29.391 1.00 95.38 82 ALA A CA 1
ATOM 634 C C . ALA A 1 82 ? 18.731 -8.868 -29.519 1.00 95.38 82 ALA A C 1
ATOM 636 O O . ALA A 1 82 ? 19.850 -8.987 -29.019 1.00 95.38 82 ALA A O 1
ATOM 637 N N . VAL A 1 83 ? 18.344 -7.757 -30.147 1.00 95.50 83 VAL A N 1
ATOM 638 C CA . VAL A 1 83 ? 19.193 -6.573 -30.313 1.00 95.50 83 VAL A CA 1
ATOM 639 C C . VAL A 1 83 ? 18.556 -5.401 -29.562 1.00 95.50 83 VAL A C 1
ATOM 641 O O . VAL A 1 83 ? 17.347 -5.190 -29.699 1.00 95.50 83 VAL A O 1
ATOM 644 N N . PRO A 1 84 ? 19.322 -4.619 -28.776 1.00 93.62 84 PRO A N 1
ATOM 645 C CA . PRO A 1 84 ? 18.803 -3.419 -28.132 1.00 93.62 84 PRO A CA 1
ATOM 646 C C . PRO A 1 84 ? 18.242 -2.435 -29.160 1.00 93.62 84 PRO A C 1
ATOM 648 O O . PRO A 1 84 ? 18.898 -2.115 -30.152 1.00 93.62 84 PRO A O 1
ATOM 651 N N . PHE A 1 85 ? 17.040 -1.922 -28.906 1.00 92.06 85 PHE A N 1
ATOM 652 C CA . PHE A 1 85 ? 16.397 -0.936 -29.767 1.00 92.06 85 PHE A CA 1
ATOM 653 C C . PHE A 1 85 ? 16.135 0.358 -28.999 1.00 92.06 85 PHE A C 1
ATOM 655 O O . PHE A 1 85 ? 15.374 0.379 -28.033 1.00 92.06 85 PHE A O 1
ATOM 662 N N . LEU A 1 86 ? 16.756 1.450 -29.449 1.00 91.62 86 LEU A N 1
ATOM 663 C CA . LEU A 1 86 ? 16.537 2.776 -28.884 1.00 91.62 86 LEU A CA 1
ATOM 664 C C . LEU A 1 86 ? 15.364 3.462 -29.596 1.00 91.62 86 LEU A C 1
ATOM 666 O O . LEU A 1 86 ? 15.498 3.982 -30.704 1.00 91.62 86 LEU A O 1
ATOM 670 N N . THR A 1 87 ? 14.201 3.480 -28.950 1.00 89.44 87 THR A N 1
ATOM 671 C CA . THR A 1 87 ? 13.023 4.203 -29.446 1.00 89.44 87 THR A CA 1
ATOM 672 C C . THR A 1 87 ? 13.138 5.707 -29.202 1.00 89.44 87 THR A C 1
ATOM 674 O O . THR A 1 87 ? 13.572 6.130 -28.130 1.00 89.44 87 THR A O 1
ATOM 677 N N . LYS A 1 88 ? 12.640 6.531 -30.136 1.00 90.25 88 LYS A N 1
ATOM 678 C CA . LYS A 1 88 ? 12.404 7.964 -29.874 1.00 90.25 88 LYS A CA 1
ATOM 679 C C . LYS A 1 88 ? 11.375 8.126 -28.750 1.00 90.25 88 LYS A C 1
ATOM 681 O O . LYS A 1 88 ? 10.387 7.393 -28.709 1.00 90.25 88 LYS A O 1
ATOM 686 N N . SER A 1 89 ? 11.576 9.106 -27.870 1.00 85.56 89 SER A N 1
ATOM 687 C CA . SER A 1 89 ? 10.613 9.420 -26.812 1.00 85.56 89 SER A CA 1
ATOM 688 C C . SER A 1 89 ? 9.262 9.838 -27.406 1.00 85.56 89 SER A C 1
ATOM 690 O O . SER A 1 89 ? 9.188 10.563 -28.405 1.00 85.56 89 SER A O 1
ATOM 692 N N . ARG A 1 90 ? 8.166 9.369 -26.795 1.00 83.50 90 ARG A N 1
ATOM 693 C CA . ARG A 1 90 ? 6.814 9.773 -27.195 1.00 83.50 90 ARG A CA 1
ATOM 694 C C . ARG A 1 90 ? 6.646 11.267 -26.920 1.00 83.50 90 ARG A C 1
ATOM 696 O O . ARG A 1 90 ? 6.836 11.720 -25.795 1.00 83.50 90 ARG A O 1
ATOM 703 N N . GLN A 1 91 ? 6.252 12.022 -27.941 1.00 81.44 91 GLN A N 1
ATOM 704 C CA . GLN A 1 91 ? 5.878 13.423 -27.768 1.00 81.44 91 GLN A CA 1
ATOM 705 C C . GLN A 1 91 ? 4.515 13.480 -27.075 1.00 81.44 91 GLN A C 1
ATOM 707 O O . GLN A 1 91 ? 3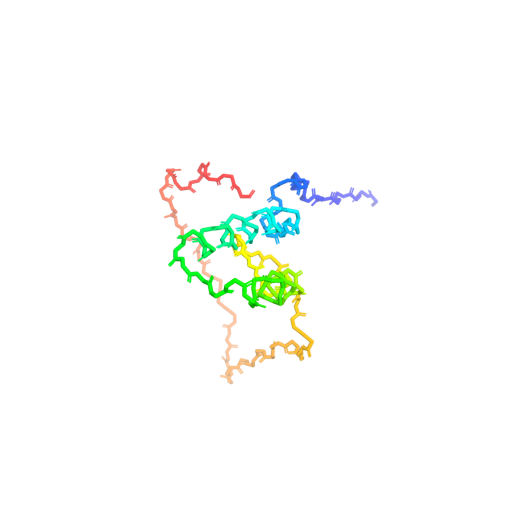.488 13.154 -27.670 1.00 81.44 91 GLN A O 1
ATOM 712 N N . TYR A 1 92 ? 4.512 13.843 -25.796 1.00 82.31 92 TYR A N 1
ATOM 713 C CA . TYR A 1 92 ? 3.289 14.154 -25.063 1.00 82.31 92 TYR A CA 1
ATOM 714 C C . TYR A 1 92 ? 2.887 15.616 -25.295 1.00 82.31 92 TYR A C 1
ATOM 716 O O . TYR A 1 92 ? 3.742 16.482 -25.502 1.00 82.31 92 TYR A O 1
ATOM 724 N N . SER A 1 93 ? 1.580 15.888 -25.256 1.00 80.19 93 SER A N 1
ATOM 725 C CA . SER A 1 93 ? 1.038 17.249 -25.299 1.00 80.19 93 SER A CA 1
ATOM 726 C C . SER A 1 93 ? 1.620 18.105 -24.172 1.00 80.19 93 SER A C 1
ATOM 728 O O . SER A 1 93 ? 1.956 17.587 -23.108 1.00 80.19 93 SER A O 1
ATOM 730 N N . THR A 1 94 ? 1.696 19.418 -24.378 1.00 74.94 94 THR A N 1
ATOM 731 C CA . THR A 1 94 ? 2.202 20.383 -23.384 1.00 74.94 94 THR A CA 1
ATOM 732 C C . THR A 1 94 ? 1.499 20.258 -22.029 1.00 74.94 94 THR A C 1
ATOM 734 O O . THR A 1 94 ? 2.181 20.205 -21.016 1.00 74.94 94 THR A O 1
ATOM 737 N N . LEU A 1 95 ? 0.182 20.020 -22.024 1.00 65.56 95 LEU A N 1
ATOM 738 C CA . LEU A 1 95 ? -0.633 19.757 -20.823 1.00 65.56 95 LEU A CA 1
ATOM 739 C C . LEU A 1 95 ? -0.154 18.575 -19.951 1.00 65.56 95 LEU A C 1
ATOM 741 O O . LEU A 1 95 ? -0.536 18.476 -18.794 1.00 65.56 95 LEU A O 1
ATOM 745 N N . LYS A 1 96 ? 0.648 17.646 -20.492 1.00 60.81 96 LYS A N 1
ATOM 746 C CA . LYS A 1 96 ? 1.214 16.503 -19.745 1.00 60.81 96 LYS A CA 1
ATOM 747 C C . LYS A 1 96 ? 2.643 16.744 -19.258 1.00 60.81 96 LYS A C 1
ATOM 749 O O . LYS A 1 96 ? 3.160 15.929 -18.506 1.00 60.81 96 LYS A O 1
ATOM 754 N N . LYS A 1 97 ? 3.297 17.813 -19.724 1.00 59.34 97 LYS A N 1
ATOM 755 C CA . LYS A 1 97 ? 4.667 18.179 -19.330 1.00 59.34 97 LYS A CA 1
ATOM 756 C C . LYS A 1 97 ? 4.706 18.984 -18.029 1.00 59.34 97 LYS A C 1
ATOM 758 O O . LYS A 1 97 ? 5.773 19.110 -17.451 1.00 59.34 97 LYS A O 1
ATOM 763 N N . GLU A 1 98 ? 3.561 19.515 -17.606 1.00 57.81 98 GLU A N 1
ATOM 764 C CA . GLU A 1 98 ? 3.400 20.331 -16.396 1.00 57.81 98 GLU A CA 1
ATOM 765 C C . GLU A 1 98 ? 3.098 19.505 -15.140 1.00 57.81 98 GLU A C 1
ATOM 767 O O . GLU A 1 98 ? 3.002 20.072 -14.059 1.00 57.81 98 GLU A O 1
ATOM 772 N N . ILE A 1 99 ? 2.953 18.179 -15.259 1.00 57.12 99 ILE A N 1
ATOM 773 C CA . ILE A 1 99 ? 2.892 17.310 -14.082 1.00 57.12 99 ILE A CA 1
ATOM 774 C C . ILE A 1 99 ? 4.334 17.207 -13.566 1.00 57.12 99 ILE A C 1
ATOM 776 O O . ILE A 1 99 ? 5.164 16.646 -14.294 1.00 57.12 99 ILE A O 1
ATOM 780 N N . PRO A 1 100 ? 4.664 17.782 -12.393 1.00 49.94 100 PRO A N 1
ATOM 781 C CA . PRO A 1 100 ? 5.997 17.642 -11.820 1.00 49.94 100 PRO A CA 1
ATOM 782 C C . PRO A 1 100 ? 6.313 16.148 -11.681 1.00 49.94 100 PRO A C 1
ATOM 784 O O . PRO A 1 100 ? 5.438 15.355 -11.325 1.00 49.94 100 PRO A O 1
ATOM 787 N N . ARG A 1 101 ? 7.522 15.774 -12.105 1.00 48.09 101 ARG A N 1
ATOM 788 C CA . ARG A 1 101 ? 8.039 14.412 -11.970 1.00 48.09 101 ARG A CA 1
ATOM 789 C C . ARG A 1 101 ? 8.669 14.230 -10.608 1.00 48.09 101 ARG A C 1
ATOM 791 O O . ARG A 1 101 ? 9.284 15.217 -10.157 1.00 48.09 101 ARG A O 1
#

Radius of gyration: 23.32 Å; chains: 1; bounding box: 63×36×55 Å

pLDDT: mean 78.32, std 17.85, range [35.09, 96.12]

Organism: Bremia lactucae (NCBI:txid4779)

Secondary structure (DSSP, 8-state):
-----------GGG-TT---HHHHHHHHHHHHHHHHHTT--GGGHHHHHHHHHH-GGG--SS---PPPPSSPPP---PPTT-----PPPP---GGGTSS--

Foldseek 3Di:
DDDPPVPVPQPPVNQFADADLVVLLVVLVVVLVVCVVVPPDPVCSVVSNVVSSVPSVVDGPGHHCDPDDPDDPDDDDDDPPDDDDDDDDDDDDPVVVPPDD